Protein AF-A0A399T3E4-F1 (afdb_monomer_lite)

Secondary structure (DSSP, 8-state):
--HHHHTTTTSS-----EEEEEEEEEEEEEEES-TT-GGGEESEESS-EEEEEEEEEEEEEE---S--------PPEEEETT-EEEEEEEEEESS-EEETTEEE-TT---TT-TTEEEEEEGGGTEEEEEE-HHHHHHEE--SSEEEEEEEEEETTS-EEEEEEEEEE--

Sequence (170 aa):
MIVLIITISSIIIQSCCTEDFKIIGKGNIGAYYDYFNERNRTDTVDRAILIHWHLEYRVASLNDFGLIRSCYATRCAETFENELIESTLEISCDKDFEYNGNTIDHDSNFIGIDELELFFIKTYGSVEIVFTEDFLNKTNFDASDYVFTVKIHTTDEKEFIHSLKLHMDL

Foldseek 3Di:
DPVVVVVVVVVPPPPQFEFEKEQDFQADKFKAPDPVDPVRTAQEPPAKIKIKGFTDMDGPDRPDPDDDDDPDPPPHHYAYPWFWPPVFKFKFKQQWKFFQNHIDGGPDGPPPPPQWDWDQPRRRRMIMTICHRVRVVRMGDPQAKMKMKIWTAIPVGDIHIDIGIHGYDD

Radius of gyration: 21.95 Å; chains: 1; bounding box: 69×31×48 Å

Structure (mmCIF, N/CA/C/O backbone):
data_AF-A0A399T3E4-F1
#
_entry.id   AF-A0A399T3E4-F1
#
loop_
_atom_site.group_PDB
_atom_site.id
_atom_site.type_symbol
_atom_site.label_atom_id
_atom_site.label_alt_id
_atom_site.label_comp_id
_atom_site.label_asym_id
_atom_site.label_entity_id
_atom_site.label_seq_id
_atom_site.pdbx_PDB_ins_code
_atom_site.Cartn_x
_atom_site.Cartn_y
_atom_site.Cartn_z
_atom_site.occupancy
_atom_site.B_iso_or_equiv
_atom_site.auth_seq_id
_atom_site.auth_comp_id
_atom_site.auth_asym_id
_atom_site.auth_atom_id
_atom_site.pdbx_PDB_model_num
ATOM 1 N N . MET A 1 1 ? 53.214 20.266 -30.078 1.00 48.19 1 MET A N 1
ATOM 2 C CA . MET A 1 1 ? 51.783 20.646 -30.031 1.00 48.19 1 MET A CA 1
ATOM 3 C C . MET A 1 1 ? 50.894 19.537 -30.620 1.00 48.19 1 MET A C 1
ATOM 5 O O . MET A 1 1 ? 50.028 19.806 -31.432 1.00 48.19 1 MET A O 1
ATOM 9 N N . ILE A 1 2 ? 51.141 18.275 -30.244 1.00 47.28 2 ILE A N 1
ATOM 10 C CA . ILE A 1 2 ? 50.359 17.091 -30.677 1.00 47.28 2 ILE A CA 1
ATOM 11 C C . ILE A 1 2 ? 50.066 16.218 -29.445 1.00 47.28 2 ILE A C 1
ATOM 13 O O . ILE A 1 2 ? 48.957 15.735 -29.267 1.00 47.28 2 ILE A O 1
ATOM 17 N N . VAL A 1 3 ? 51.023 16.142 -28.512 1.00 46.12 3 VAL A N 1
ATOM 18 C CA . VAL A 1 3 ? 50.892 15.400 -27.248 1.00 46.12 3 VAL A CA 1
ATOM 19 C C . VAL A 1 3 ? 49.813 15.971 -26.312 1.00 46.12 3 VAL A C 1
ATOM 21 O O . VAL A 1 3 ? 49.195 15.207 -25.591 1.00 46.12 3 VAL A O 1
ATOM 24 N N . LEU A 1 4 ? 49.524 17.281 -26.359 1.00 44.44 4 LEU A N 1
ATOM 25 C CA . LEU A 1 4 ? 48.539 17.918 -25.466 1.00 44.44 4 LEU A CA 1
ATOM 26 C C . LEU A 1 4 ? 47.073 17.644 -25.864 1.00 44.44 4 LEU A C 1
ATOM 28 O O . LEU A 1 4 ? 46.184 17.761 -25.032 1.00 44.44 4 LEU A O 1
ATOM 32 N N . ILE A 1 5 ? 46.817 17.286 -27.129 1.00 52.19 5 ILE A N 1
ATOM 33 C CA . ILE A 1 5 ? 45.455 17.022 -27.626 1.00 52.19 5 ILE A CA 1
ATOM 34 C C . ILE A 1 5 ? 45.018 15.597 -27.251 1.00 52.19 5 ILE A C 1
ATOM 36 O O . ILE A 1 5 ? 43.862 15.380 -26.909 1.00 52.19 5 ILE A O 1
ATOM 40 N N . ILE A 1 6 ? 45.950 14.639 -27.211 1.00 51.88 6 ILE A N 1
ATOM 41 C CA . ILE A 1 6 ? 45.644 13.228 -26.920 1.00 51.88 6 ILE A CA 1
ATOM 42 C C . ILE A 1 6 ? 45.340 13.000 -25.424 1.00 51.88 6 ILE A C 1
ATOM 44 O O . ILE A 1 6 ? 44.554 12.115 -25.085 1.00 51.88 6 ILE A O 1
ATOM 48 N N . THR A 1 7 ? 45.880 13.828 -24.523 1.00 48.94 7 THR A N 1
ATOM 49 C CA . THR A 1 7 ? 45.621 13.731 -23.073 1.00 48.94 7 THR A CA 1
ATOM 50 C C . THR A 1 7 ? 44.270 14.303 -22.643 1.00 48.94 7 THR A C 1
ATOM 52 O O . THR A 1 7 ? 43.770 13.938 -21.587 1.00 48.94 7 THR A O 1
ATOM 55 N N . ILE A 1 8 ? 43.657 15.180 -23.446 1.00 48.69 8 ILE A N 1
ATOM 56 C CA . ILE A 1 8 ? 42.336 15.755 -23.135 1.00 48.69 8 ILE A CA 1
ATOM 57 C C . ILE A 1 8 ? 41.217 14.851 -23.678 1.00 48.69 8 ILE A C 1
ATOM 59 O O . ILE A 1 8 ? 40.161 14.734 -23.065 1.00 48.69 8 ILE A O 1
ATOM 63 N N . SER A 1 9 ? 41.467 14.116 -24.768 1.00 44.56 9 SER A N 1
ATOM 64 C CA . SER A 1 9 ? 40.517 13.134 -25.317 1.00 44.56 9 SER A CA 1
ATOM 65 C C . SER A 1 9 ? 40.423 11.834 -24.510 1.00 44.56 9 SER A C 1
ATOM 67 O O . SER A 1 9 ? 39.493 11.063 -24.714 1.00 44.56 9 SER A O 1
ATOM 69 N N . SER A 1 10 ? 41.363 11.573 -23.598 1.00 42.59 10 SER A N 1
ATOM 70 C CA . SER A 1 10 ? 41.381 10.363 -22.758 1.00 42.59 10 SER A CA 1
ATOM 71 C C . SER A 1 10 ? 40.626 10.520 -21.429 1.00 42.59 10 SER A C 1
ATOM 73 O O . SER A 1 10 ? 40.539 9.562 -20.668 1.00 42.59 10 SER A O 1
ATOM 75 N N . ILE A 1 11 ? 40.040 11.695 -21.166 1.00 47.41 11 ILE A N 1
ATOM 76 C CA . ILE A 1 11 ? 39.271 11.981 -19.941 1.00 47.41 11 ILE A CA 1
ATOM 77 C C . ILE A 1 11 ? 37.749 11.846 -20.172 1.00 47.41 11 ILE A C 1
ATOM 79 O O . ILE A 1 11 ? 36.985 11.819 -19.216 1.00 47.41 11 ILE A O 1
ATOM 83 N N . ILE A 1 12 ? 37.284 11.681 -21.419 1.00 48.09 12 ILE A N 1
ATOM 84 C CA . ILE A 1 12 ? 35.842 11.631 -21.756 1.00 48.09 12 ILE A CA 1
ATOM 85 C C . ILE A 1 12 ? 35.399 10.238 -22.233 1.00 48.09 12 ILE A C 1
ATOM 87 O O . ILE A 1 12 ? 34.526 10.100 -23.081 1.00 48.09 12 ILE A O 1
ATOM 91 N N . ILE A 1 13 ? 36.003 9.176 -21.702 1.00 47.00 13 ILE A N 1
ATOM 92 C CA . ILE A 1 13 ? 35.410 7.832 -21.777 1.00 47.00 13 ILE A CA 1
ATOM 93 C C . ILE A 1 13 ? 35.278 7.335 -20.344 1.00 47.00 13 ILE A C 1
ATOM 95 O O . ILE A 1 13 ? 35.922 6.383 -19.913 1.00 47.00 13 ILE A O 1
ATOM 99 N N . GLN A 1 14 ? 34.490 8.074 -19.567 1.00 46.56 14 GLN A N 1
ATOM 100 C CA . GLN A 1 14 ? 33.923 7.553 -18.340 1.00 46.56 14 GLN A CA 1
ATOM 101 C C . GLN A 1 14 ? 32.881 6.531 -18.798 1.00 46.56 14 GLN A C 1
ATOM 103 O O . GLN A 1 14 ? 31.809 6.899 -19.268 1.00 46.56 14 GLN A O 1
ATOM 108 N N . SER A 1 15 ? 33.258 5.254 -18.787 1.00 46.47 15 SER A N 1
ATOM 109 C CA . SER A 1 15 ? 32.343 4.133 -18.980 1.00 46.47 15 SER A CA 1
ATOM 110 C C . SER A 1 15 ? 31.238 4.249 -17.931 1.00 46.47 15 SER A C 1
ATOM 112 O O . SER A 1 15 ? 31.450 3.928 -16.759 1.00 46.47 15 SER A O 1
ATOM 114 N N . CYS A 1 16 ? 30.086 4.786 -18.325 1.00 53.50 16 CYS A N 1
ATOM 115 C CA . CYS A 1 16 ? 28.870 4.701 -17.536 1.00 53.50 16 CYS A CA 1
ATOM 116 C C . CYS A 1 16 ? 28.474 3.225 -17.513 1.00 53.50 16 CYS A C 1
ATOM 118 O O . CYS A 1 16 ? 27.888 2.729 -18.467 1.00 53.50 16 CYS A O 1
ATOM 120 N N . CYS A 1 17 ? 28.863 2.515 -16.458 1.00 59.53 17 CYS A N 1
ATOM 121 C CA . CYS A 1 17 ? 28.276 1.220 -16.168 1.00 59.53 17 CYS A CA 1
ATOM 122 C C . CYS A 1 17 ? 26.823 1.470 -15.760 1.00 59.53 17 CYS A C 1
ATOM 124 O O . CYS A 1 17 ? 26.559 2.233 -14.823 1.00 59.53 17 CYS A O 1
ATOM 126 N N . THR A 1 18 ? 25.907 0.857 -16.498 1.00 60.91 18 THR A N 1
ATOM 127 C CA . THR A 1 18 ? 24.477 0.869 -16.216 1.00 60.91 18 THR A CA 1
ATOM 128 C C . THR A 1 18 ? 24.053 -0.574 -15.993 1.00 60.91 18 THR A C 1
ATOM 130 O O . THR A 1 18 ? 24.321 -1.436 -16.834 1.00 60.91 18 THR A O 1
ATOM 133 N N . GLU A 1 19 ? 23.461 -0.846 -14.834 1.00 70.81 19 GLU A N 1
ATOM 134 C CA . GLU A 1 19 ? 22.820 -2.129 -14.564 1.00 70.81 19 GLU A CA 1
ATOM 135 C C . GLU A 1 19 ? 21.336 -1.975 -14.877 1.00 70.81 19 GLU A C 1
ATOM 137 O O . GLU A 1 19 ? 20.621 -1.221 -14.215 1.00 70.81 19 GLU A O 1
ATOM 142 N N . ASP A 1 20 ? 20.896 -2.668 -15.926 1.00 81.94 20 ASP A N 1
ATOM 143 C CA . ASP A 1 20 ? 19.504 -2.652 -16.349 1.00 81.94 20 ASP A CA 1
ATOM 144 C C . ASP A 1 20 ? 18.737 -3.746 -15.604 1.00 81.94 20 ASP A C 1
ATOM 146 O O . ASP A 1 20 ? 19.075 -4.933 -15.671 1.00 81.94 20 ASP A O 1
ATOM 150 N N . PHE A 1 21 ? 17.680 -3.350 -14.906 1.00 88.06 21 PHE A N 1
ATOM 151 C CA . PHE A 1 21 ? 16.757 -4.223 -14.199 1.00 88.06 21 PHE A CA 1
ATOM 152 C C . PHE A 1 21 ? 15.402 -4.262 -14.895 1.00 88.06 21 PHE A C 1
ATOM 154 O O . PHE A 1 21 ? 14.994 -3.343 -15.600 1.00 88.06 21 PHE A O 1
ATOM 161 N N . LYS A 1 22 ? 14.663 -5.340 -14.663 1.00 90.50 22 LYS A N 1
ATOM 162 C CA . LYS A 1 22 ? 13.286 -5.495 -15.113 1.00 90.50 22 LYS A CA 1
ATOM 163 C C . LYS A 1 22 ? 12.435 -6.030 -13.981 1.00 90.50 22 LYS A C 1
ATOM 165 O O . LYS A 1 22 ? 12.761 -7.071 -13.409 1.00 90.50 22 LYS A O 1
ATOM 170 N N . ILE A 1 23 ? 11.327 -5.358 -13.697 1.00 92.75 23 ILE A N 1
ATOM 171 C CA . ILE A 1 23 ? 10.293 -5.831 -12.781 1.00 92.75 23 ILE A CA 1
ATOM 172 C C . ILE A 1 23 ? 9.556 -6.991 -13.455 1.00 92.75 23 ILE A C 1
ATOM 174 O O . ILE A 1 23 ? 9.030 -6.879 -14.570 1.00 92.75 23 ILE A O 1
ATOM 178 N N . ILE A 1 24 ? 9.543 -8.140 -12.791 1.00 94.06 24 ILE A N 1
ATOM 179 C CA . ILE A 1 24 ? 9.026 -9.395 -13.344 1.00 94.06 24 ILE A CA 1
ATOM 180 C C . ILE A 1 24 ? 7.934 -10.034 -12.493 1.00 94.06 24 ILE A C 1
ATOM 182 O O . ILE A 1 24 ? 7.234 -10.913 -12.993 1.00 94.06 24 ILE A O 1
ATOM 186 N N . GLY A 1 25 ? 7.777 -9.612 -11.242 1.00 93.88 25 GLY A N 1
ATOM 187 C CA . GLY A 1 25 ? 6.840 -10.227 -10.320 1.00 93.88 25 GLY A CA 1
ATOM 188 C C . GLY A 1 25 ? 6.407 -9.270 -9.224 1.00 93.88 25 GLY A C 1
ATOM 189 O O . GLY A 1 25 ? 7.052 -8.263 -8.945 1.00 93.88 25 GLY A O 1
ATOM 190 N N . LYS A 1 26 ? 5.309 -9.629 -8.562 1.00 94.44 26 LYS A N 1
ATOM 191 C CA . LYS A 1 26 ? 4.739 -8.832 -7.474 1.00 94.44 26 LYS A CA 1
ATOM 192 C C . LYS A 1 26 ? 5.598 -8.806 -6.206 1.00 94.44 26 LYS A C 1
ATOM 194 O O . LYS A 1 26 ? 5.263 -8.061 -5.306 1.00 94.44 26 LYS A O 1
ATOM 199 N N . GLY A 1 27 ? 6.648 -9.620 -6.091 1.00 94.81 27 GLY A N 1
ATOM 200 C CA . GLY A 1 27 ? 7.534 -9.620 -4.923 1.00 94.81 27 GLY A CA 1
ATOM 201 C C . GLY A 1 27 ? 6.810 -9.813 -3.583 1.00 94.81 27 GLY A C 1
ATOM 202 O O . GLY A 1 27 ? 5.903 -10.643 -3.491 1.00 94.81 27 GLY A O 1
ATOM 203 N N . ASN A 1 28 ? 7.235 -9.076 -2.553 1.00 94.19 28 ASN A N 1
ATOM 204 C CA . ASN A 1 28 ? 6.744 -9.201 -1.177 1.00 94.19 28 ASN A CA 1
ATOM 205 C C . ASN A 1 28 ? 6.232 -7.863 -0.635 1.00 94.19 28 ASN A C 1
ATOM 207 O O . ASN A 1 28 ? 6.872 -6.830 -0.821 1.00 94.19 28 ASN A O 1
ATOM 211 N N . ILE A 1 29 ? 5.128 -7.910 0.112 1.00 95.50 29 ILE A N 1
ATOM 212 C CA . ILE A 1 29 ? 4.590 -6.770 0.861 1.00 95.50 29 ILE A CA 1
ATOM 213 C C . ILE A 1 29 ? 4.596 -7.059 2.368 1.00 95.50 29 ILE A C 1
ATOM 215 O O . ILE A 1 29 ? 4.371 -8.197 2.800 1.00 95.50 29 ILE A O 1
ATOM 219 N N . GLY A 1 30 ? 4.814 -6.030 3.180 1.00 95.50 30 GLY A N 1
ATOM 220 C CA . GLY A 1 30 ? 4.708 -6.119 4.634 1.00 95.50 30 GLY A CA 1
ATOM 221 C C . GLY A 1 30 ? 4.468 -4.762 5.284 1.00 95.50 30 GLY A C 1
ATOM 222 O O . GLY A 1 30 ? 4.772 -3.736 4.685 1.00 95.50 30 GLY A O 1
ATOM 223 N N . ALA A 1 31 ? 3.937 -4.773 6.508 1.00 96.94 31 ALA A N 1
ATOM 224 C CA . ALA A 1 31 ? 3.826 -3.590 7.355 1.00 96.94 31 ALA A CA 1
ATOM 225 C C . ALA A 1 31 ? 4.901 -3.601 8.446 1.00 96.94 31 ALA A C 1
ATOM 227 O O . ALA A 1 31 ? 5.251 -4.661 8.974 1.00 96.94 31 ALA A O 1
ATOM 228 N N . TYR A 1 32 ? 5.421 -2.424 8.778 1.00 95.69 32 TYR A N 1
ATOM 229 C CA . TYR A 1 32 ? 6.536 -2.234 9.699 1.00 95.69 32 TYR A CA 1
ATOM 230 C C . TYR A 1 32 ? 6.324 -0.971 10.535 1.00 95.69 32 TYR A C 1
ATOM 232 O O . TYR A 1 32 ? 5.899 0.050 10.005 1.00 95.69 32 TYR A O 1
ATOM 240 N N . TYR A 1 33 ? 6.690 -1.004 11.816 1.00 92.38 33 TYR A N 1
ATOM 241 C CA . TYR A 1 33 ? 6.781 0.226 12.621 1.00 92.38 33 TYR A CA 1
ATOM 242 C C . TYR A 1 33 ? 8.022 1.061 12.277 1.00 92.38 33 TYR A C 1
ATOM 244 O O . TYR A 1 33 ? 8.039 2.270 12.474 1.00 92.38 33 TYR A O 1
ATOM 252 N N . ASP A 1 34 ? 9.078 0.400 11.798 1.00 84.44 34 ASP A N 1
ATOM 253 C CA . ASP A 1 34 ? 10.314 1.019 11.317 1.00 84.44 34 ASP A CA 1
ATOM 254 C C . ASP A 1 34 ? 10.998 0.045 10.348 1.00 84.44 34 ASP A C 1
ATOM 256 O O . ASP A 1 34 ? 11.334 -1.084 10.719 1.00 84.44 34 ASP A O 1
ATOM 260 N N . TYR A 1 35 ? 11.174 0.484 9.101 1.00 68.81 35 TYR A N 1
ATOM 261 C CA . TYR A 1 35 ? 11.686 -0.321 7.992 1.00 68.81 35 TYR A CA 1
ATOM 262 C C . TYR A 1 35 ? 13.120 -0.813 8.190 1.00 68.81 35 TYR A C 1
ATOM 264 O O . TYR A 1 35 ? 13.466 -1.904 7.738 1.00 68.81 35 TYR A O 1
ATOM 272 N N . PHE A 1 36 ? 13.971 -0.053 8.888 1.00 73.44 36 PHE A N 1
ATOM 273 C CA . PHE A 1 36 ? 15.398 -0.380 8.998 1.00 73.44 36 PHE A CA 1
ATOM 274 C C . PHE A 1 36 ? 15.678 -1.619 9.858 1.00 73.44 36 PHE A C 1
ATOM 276 O O . PHE A 1 36 ? 16.826 -2.053 9.981 1.00 73.44 36 PHE A O 1
ATOM 283 N N . ASN A 1 37 ? 14.640 -2.210 10.449 1.00 75.31 37 ASN A N 1
ATOM 284 C CA . ASN A 1 37 ? 14.737 -3.412 11.248 1.00 75.31 37 ASN A CA 1
ATOM 285 C C . ASN A 1 37 ? 13.591 -4.368 10.904 1.00 75.31 37 ASN A C 1
ATOM 287 O O . ASN A 1 37 ? 12.466 -4.200 11.363 1.00 75.31 37 ASN A O 1
ATOM 291 N N . GLU A 1 38 ? 13.899 -5.442 10.175 1.00 68.56 38 GLU A N 1
ATOM 292 C CA . GLU A 1 38 ? 12.933 -6.484 9.793 1.00 68.56 38 GLU A CA 1
ATOM 293 C C . GLU A 1 38 ? 12.177 -7.100 10.987 1.00 68.56 38 GLU A C 1
ATOM 295 O O . GLU A 1 38 ? 11.079 -7.630 10.820 1.00 68.56 38 GLU A O 1
ATOM 300 N N . ARG A 1 39 ? 12.725 -7.014 12.212 1.00 78.12 39 ARG A N 1
ATOM 301 C CA . ARG A 1 39 ? 12.040 -7.461 13.440 1.00 78.12 39 ARG A CA 1
ATOM 302 C C . ARG A 1 39 ? 10.860 -6.576 13.839 1.00 78.12 39 ARG A C 1
ATOM 304 O O . ARG A 1 39 ? 10.075 -6.995 14.679 1.00 78.12 39 ARG A O 1
ATOM 311 N N . ASN A 1 40 ? 10.738 -5.388 13.256 1.00 88.31 40 ASN A N 1
ATOM 312 C CA . ASN A 1 40 ? 9.638 -4.456 13.487 1.00 88.31 40 ASN A CA 1
ATOM 313 C C . ASN A 1 40 ? 8.460 -4.690 12.536 1.00 88.31 40 ASN A C 1
ATOM 315 O O . ASN A 1 40 ? 7.564 -3.847 12.464 1.00 88.31 40 ASN A O 1
ATOM 319 N N . ARG A 1 41 ? 8.461 -5.809 11.797 1.00 93.00 41 ARG A N 1
ATOM 320 C CA . ARG A 1 41 ? 7.298 -6.242 11.031 1.00 93.00 41 ARG A CA 1
ATOM 321 C C . ARG A 1 41 ? 6.105 -6.420 11.968 1.00 93.00 41 ARG A C 1
ATOM 323 O O . ARG A 1 41 ? 6.238 -7.036 13.023 1.00 93.00 41 ARG A O 1
ATOM 330 N N . THR A 1 42 ? 4.954 -5.923 11.547 1.00 95.50 42 THR A N 1
ATOM 331 C CA . THR A 1 42 ? 3.696 -6.024 12.282 1.00 95.50 42 THR A CA 1
ATOM 332 C C . THR A 1 42 ? 2.577 -6.490 11.362 1.00 95.50 42 THR A C 1
ATOM 334 O O . THR A 1 42 ? 2.627 -6.308 10.144 1.00 95.50 42 THR A O 1
ATOM 337 N N . ASP A 1 43 ? 1.583 -7.132 11.953 1.00 96.44 43 ASP A N 1
ATOM 338 C CA . ASP A 1 43 ? 0.274 -7.389 11.367 1.00 96.44 43 ASP A CA 1
ATOM 339 C C . ASP A 1 43 ? -0.828 -6.594 12.076 1.00 96.44 43 ASP A C 1
ATOM 341 O O . ASP A 1 43 ? -1.975 -6.681 11.663 1.00 96.44 43 ASP A O 1
ATOM 345 N N . THR A 1 44 ? -0.487 -5.812 13.105 1.00 96.69 44 THR A N 1
ATOM 346 C CA . THR A 1 44 ? -1.412 -5.008 13.908 1.00 96.69 44 THR A CA 1
ATOM 347 C C . THR A 1 44 ? -1.102 -3.522 13.746 1.00 96.69 44 THR A C 1
ATOM 349 O O . THR A 1 44 ? 0.068 -3.122 13.737 1.00 96.69 44 THR A O 1
ATOM 352 N N . VAL A 1 45 ? -2.148 -2.710 13.612 1.00 96.88 45 VAL A N 1
ATOM 353 C CA . VAL A 1 45 ? -2.088 -1.254 13.462 1.00 96.88 45 VAL A CA 1
ATOM 354 C C . VAL A 1 45 ? -2.707 -0.613 14.697 1.00 96.88 45 VAL A C 1
ATOM 356 O O . VAL A 1 45 ? -3.919 -0.463 14.786 1.00 96.88 45 VAL A O 1
ATOM 359 N N . ASP A 1 46 ? -1.839 -0.249 15.635 1.00 95.12 46 ASP A N 1
ATOM 360 C CA . ASP A 1 46 ? -2.136 0.444 16.899 1.00 95.12 46 ASP A CA 1
ATOM 361 C C . ASP A 1 46 ? -1.466 1.833 16.979 1.00 95.12 46 ASP A C 1
ATOM 363 O O . ASP A 1 46 ? -1.589 2.568 17.956 1.00 95.12 46 ASP A O 1
ATOM 367 N N . ARG A 1 47 ? -0.684 2.174 15.952 1.00 94.94 47 ARG A N 1
ATOM 368 C CA . ARG A 1 47 ? 0.070 3.421 15.771 1.00 94.94 47 ARG A CA 1
ATOM 369 C C . ARG A 1 47 ? 0.551 3.503 14.327 1.00 94.94 47 ARG A C 1
ATOM 371 O O . ARG A 1 47 ? 0.303 2.591 13.538 1.00 94.94 47 ARG A O 1
ATOM 378 N N . ALA A 1 48 ? 1.271 4.572 13.998 1.00 95.12 48 ALA A N 1
ATOM 379 C CA . ALA A 1 48 ? 1.817 4.774 12.663 1.00 95.12 48 ALA A CA 1
ATOM 380 C C . ALA A 1 48 ? 2.648 3.576 12.178 1.00 95.12 48 ALA A C 1
ATOM 382 O O . ALA A 1 48 ? 3.473 3.023 12.915 1.00 95.12 48 ALA A O 1
ATOM 383 N N . ILE A 1 49 ? 2.434 3.206 10.916 1.00 95.88 49 ILE A N 1
ATOM 384 C CA . ILE A 1 49 ? 3.137 2.117 10.238 1.00 95.88 49 ILE A CA 1
ATOM 385 C C . ILE A 1 49 ? 3.530 2.523 8.820 1.00 95.88 49 ILE A C 1
ATOM 387 O O . ILE A 1 49 ? 2.947 3.415 8.205 1.00 95.88 49 ILE A O 1
ATOM 391 N N . LEU A 1 50 ? 4.493 1.792 8.279 1.00 95.06 50 LEU A N 1
ATOM 392 C CA . LEU A 1 50 ? 4.886 1.804 6.882 1.00 95.06 50 LEU A CA 1
ATOM 393 C C . LEU A 1 50 ? 4.495 0.469 6.251 1.00 95.06 50 LEU A C 1
ATOM 395 O O . LEU A 1 50 ? 4.963 -0.581 6.692 1.00 95.06 50 LEU A O 1
ATOM 399 N N . ILE A 1 51 ? 3.708 0.498 5.182 1.00 96.00 51 ILE A N 1
ATOM 400 C CA . ILE A 1 51 ? 3.556 -0.639 4.279 1.00 96.00 51 ILE A CA 1
ATOM 401 C C . ILE A 1 51 ? 4.642 -0.522 3.211 1.00 96.00 51 ILE A C 1
ATOM 403 O O . ILE A 1 51 ? 4.637 0.411 2.413 1.00 96.00 51 ILE A O 1
ATOM 407 N N . HIS A 1 52 ? 5.570 -1.474 3.190 1.00 95.12 52 HIS A N 1
ATOM 408 C CA . HIS A 1 52 ? 6.619 -1.563 2.183 1.00 95.12 52 HIS A CA 1
ATOM 409 C C . HIS A 1 52 ? 6.305 -2.699 1.213 1.00 95.12 52 HIS A C 1
ATOM 411 O O . HIS A 1 52 ? 6.157 -3.859 1.615 1.00 95.12 52 HIS A O 1
ATOM 417 N N . TRP A 1 53 ? 6.233 -2.370 -0.072 1.00 95.62 53 TRP A N 1
ATOM 418 C CA . TRP A 1 53 ? 6.049 -3.314 -1.159 1.00 95.62 53 TRP A CA 1
ATOM 419 C C . TRP A 1 53 ? 7.293 -3.346 -2.042 1.00 95.62 53 TRP A C 1
ATOM 421 O O . TRP A 1 53 ? 7.539 -2.430 -2.822 1.00 95.62 53 TRP A O 1
ATOM 431 N N . HIS A 1 54 ? 8.068 -4.422 -1.926 1.00 93.62 54 HIS A N 1
ATOM 432 C CA . HIS A 1 54 ? 9.258 -4.657 -2.736 1.00 93.62 54 HIS A CA 1
ATOM 433 C C . HIS A 1 54 ? 8.916 -5.596 -3.893 1.00 93.62 54 HIS A C 1
ATOM 435 O O . HIS A 1 54 ? 8.632 -6.777 -3.658 1.00 93.62 54 HIS A O 1
ATOM 441 N N . LEU A 1 55 ? 8.912 -5.090 -5.131 1.00 94.62 55 LEU A N 1
ATOM 442 C CA . LEU A 1 55 ? 8.592 -5.903 -6.304 1.00 94.62 55 LEU A CA 1
ATOM 443 C C . LEU A 1 55 ? 9.756 -6.835 -6.675 1.00 94.62 55 LEU A C 1
ATOM 445 O O . LEU A 1 55 ? 10.924 -6.551 -6.425 1.00 94.62 55 LEU A O 1
ATOM 449 N N . GLU A 1 56 ? 9.442 -7.978 -7.289 1.00 93.38 56 GLU A N 1
ATOM 450 C CA . GLU A 1 56 ? 10.469 -8.902 -7.776 1.00 93.38 56 GLU A CA 1
ATOM 451 C C . GLU A 1 56 ? 11.032 -8.368 -9.092 1.00 93.38 56 GLU A C 1
ATOM 453 O O . GLU A 1 56 ? 10.297 -8.194 -10.071 1.00 93.38 56 GLU A O 1
ATOM 458 N N . TYR A 1 57 ? 12.345 -8.171 -9.142 1.00 90.19 57 TYR A N 1
ATOM 459 C CA . TYR A 1 57 ? 13.051 -7.762 -10.346 1.00 90.19 57 TYR A CA 1
AT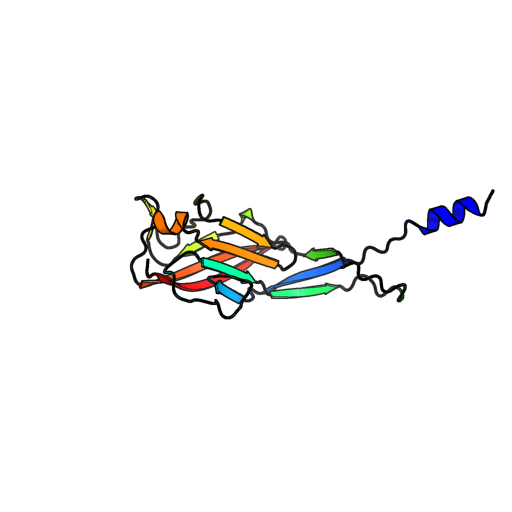OM 460 C C . TYR A 1 57 ? 14.229 -8.684 -10.658 1.00 90.19 57 TYR A C 1
ATOM 462 O O . TYR A 1 57 ? 14.719 -9.440 -9.817 1.00 90.19 57 TYR A O 1
ATOM 470 N N . ARG A 1 58 ? 14.680 -8.648 -11.911 1.00 87.38 58 ARG A N 1
ATOM 471 C CA . ARG A 1 58 ? 15.879 -9.351 -12.378 1.00 87.38 58 ARG A CA 1
ATOM 472 C C . ARG A 1 58 ? 16.742 -8.422 -13.202 1.00 87.38 58 ARG A C 1
ATOM 474 O O . ARG A 1 58 ? 16.229 -7.497 -13.821 1.00 87.38 58 ARG A O 1
ATOM 481 N N . VAL A 1 59 ? 18.035 -8.716 -13.244 1.00 82.94 59 VAL A N 1
ATOM 482 C CA . VAL A 1 59 ? 18.955 -8.082 -14.191 1.00 82.94 59 VAL A CA 1
ATOM 483 C C . VAL A 1 59 ? 18.507 -8.451 -15.607 1.00 82.94 59 VAL A C 1
ATOM 485 O O . VAL A 1 59 ? 18.389 -9.636 -15.932 1.00 82.94 59 VAL A O 1
ATOM 488 N N . ALA A 1 60 ? 18.211 -7.443 -16.420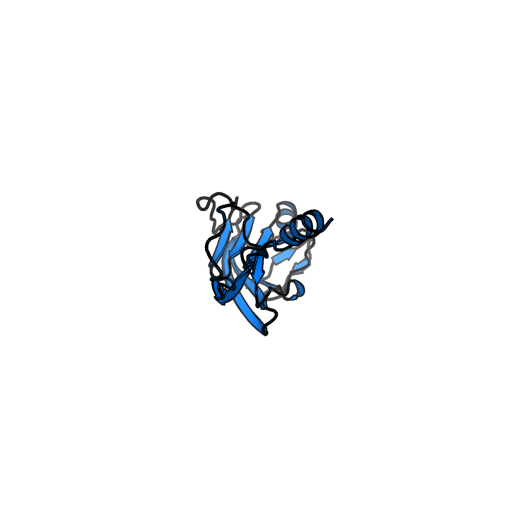 1.00 72.06 60 ALA A N 1
ATOM 489 C CA . ALA A 1 60 ? 17.749 -7.581 -17.794 1.00 72.06 60 ALA A CA 1
ATOM 490 C C . ALA A 1 60 ? 18.921 -7.749 -18.776 1.00 72.06 60 ALA A C 1
ATOM 492 O O . ALA A 1 60 ? 18.833 -8.551 -19.706 1.00 72.06 60 ALA A O 1
ATOM 493 N N . SER A 1 61 ? 20.051 -7.078 -18.522 1.00 62.59 61 SER A N 1
ATOM 494 C CA . SER A 1 61 ? 21.309 -7.254 -19.254 1.00 62.59 61 SER A CA 1
ATOM 495 C C . SER A 1 61 ? 22.495 -6.704 -18.452 1.00 62.59 61 SER A C 1
ATOM 497 O O . SER A 1 61 ? 22.370 -5.699 -17.759 1.00 62.59 61 SER A O 1
ATOM 499 N N . LEU A 1 62 ? 23.669 -7.332 -18.581 1.00 55.66 62 LEU A N 1
ATOM 500 C CA . LEU A 1 62 ? 24.946 -6.704 -18.230 1.00 55.66 62 LEU A CA 1
ATOM 501 C C . LEU A 1 62 ? 25.491 -6.050 -19.499 1.00 55.66 62 LEU A C 1
ATOM 503 O O . LEU A 1 62 ? 26.173 -6.698 -20.296 1.00 55.66 62 LEU A O 1
ATOM 507 N N . ASN A 1 63 ? 25.189 -4.772 -19.701 1.00 47.47 63 ASN A N 1
ATOM 508 C CA . ASN A 1 63 ? 25.663 -4.014 -20.856 1.00 47.47 63 ASN A CA 1
ATOM 509 C C . ASN A 1 63 ? 27.122 -3.535 -20.690 1.00 47.47 63 ASN A C 1
ATOM 511 O O . ASN A 1 63 ? 27.425 -2.416 -21.069 1.00 47.47 63 ASN A O 1
ATOM 515 N N . ASP A 1 64 ? 28.042 -4.352 -20.150 1.00 48.22 64 ASP A N 1
ATOM 516 C CA . ASP A 1 64 ? 29.486 -4.153 -20.374 1.00 48.22 64 ASP A CA 1
ATOM 517 C C . ASP A 1 64 ? 30.346 -5.357 -19.923 1.00 48.22 64 ASP A C 1
ATOM 519 O O . ASP A 1 64 ? 30.771 -5.470 -18.776 1.00 48.22 64 ASP A O 1
ATOM 523 N N . PHE A 1 65 ? 30.671 -6.269 -20.847 1.00 46.44 65 PHE A N 1
ATOM 524 C CA . PHE A 1 65 ? 31.821 -7.183 -20.694 1.00 46.44 65 PHE A CA 1
ATOM 525 C C . PHE A 1 65 ? 33.095 -6.589 -21.334 1.00 46.44 65 PHE A C 1
ATOM 527 O O . PHE A 1 65 ? 34.009 -7.310 -21.747 1.00 46.44 65 PHE A O 1
ATOM 534 N N . GLY A 1 66 ? 33.177 -5.261 -21.441 1.00 44.12 66 GLY A N 1
ATOM 535 C CA . GLY A 1 66 ? 34.342 -4.538 -21.930 1.00 44.12 66 GLY A CA 1
ATOM 536 C C . GLY A 1 66 ? 35.411 -4.348 -20.855 1.00 44.12 66 GLY A C 1
ATOM 537 O O . GLY A 1 66 ? 35.494 -3.291 -20.256 1.00 44.12 66 GLY A O 1
ATOM 538 N N . LEU A 1 67 ? 36.287 -5.345 -20.679 1.00 39.78 67 LEU A N 1
ATOM 539 C CA . LEU A 1 67 ? 37.627 -5.225 -20.071 1.00 39.78 67 LEU A CA 1
ATOM 540 C C . LEU A 1 67 ? 37.701 -4.567 -18.677 1.00 39.78 67 LEU A C 1
ATOM 542 O O . LEU A 1 67 ? 37.719 -3.349 -18.544 1.00 39.78 67 LEU A O 1
ATOM 546 N N . ILE A 1 68 ? 37.956 -5.397 -17.658 1.00 48.66 68 ILE A N 1
ATOM 547 C CA . ILE A 1 68 ? 38.423 -5.013 -16.313 1.00 48.66 68 ILE A CA 1
ATOM 548 C C . ILE A 1 68 ? 39.440 -3.859 -16.406 1.00 48.66 68 ILE A C 1
ATOM 550 O O . ILE A 1 68 ? 40.624 -4.072 -16.687 1.00 48.66 68 ILE A O 1
ATOM 554 N N . ARG A 1 69 ? 38.999 -2.624 -16.160 1.00 41.84 69 ARG A N 1
ATOM 555 C CA . ARG A 1 69 ? 39.870 -1.465 -15.976 1.00 41.84 69 ARG A CA 1
ATOM 556 C C . ARG A 1 69 ? 39.345 -0.658 -14.799 1.00 41.84 69 ARG A C 1
ATOM 558 O O . ARG A 1 69 ? 38.305 -0.024 -14.866 1.00 41.84 69 ARG A O 1
ATOM 565 N N . SER A 1 70 ? 40.137 -0.708 -13.730 1.00 41.00 70 SER A N 1
ATOM 566 C CA . SER A 1 70 ? 40.028 0.039 -12.474 1.00 41.00 70 SER A CA 1
ATOM 567 C C . SER A 1 70 ? 38.813 -0.247 -11.581 1.00 41.00 70 SER A C 1
ATOM 569 O O . SER A 1 70 ? 37.702 0.193 -11.836 1.00 41.00 70 SER A O 1
ATOM 571 N N . CYS A 1 71 ? 39.085 -0.901 -10.446 1.00 41.31 71 CYS A N 1
ATOM 572 C CA . CYS A 1 71 ? 38.249 -0.875 -9.250 1.00 41.31 71 CYS A CA 1
ATOM 573 C C . CYS A 1 71 ? 38.197 0.550 -8.672 1.00 41.31 71 CYS A C 1
ATOM 575 O O . CYS A 1 71 ? 38.950 0.878 -7.757 1.00 41.31 71 CYS A O 1
ATOM 577 N N . TYR A 1 72 ? 37.318 1.399 -9.191 1.00 43.75 72 TYR A N 1
ATOM 578 C CA . TYR A 1 72 ? 36.732 2.475 -8.398 1.00 43.75 72 TYR A CA 1
ATOM 579 C C . TYR A 1 72 ? 35.286 2.075 -8.125 1.00 43.75 72 TYR A C 1
ATOM 581 O O . TYR A 1 72 ? 34.542 1.772 -9.050 1.00 43.75 72 TYR A O 1
ATOM 589 N N . ALA A 1 73 ? 34.910 2.015 -6.847 1.00 44.06 73 ALA A N 1
ATOM 590 C CA . ALA A 1 73 ? 33.562 1.688 -6.391 1.00 44.06 73 ALA A CA 1
ATOM 591 C C . ALA A 1 73 ? 32.588 2.848 -6.674 1.00 44.06 73 ALA A C 1
ATOM 593 O O . ALA A 1 73 ? 31.999 3.426 -5.765 1.00 44.06 73 ALA A O 1
ATOM 594 N N . THR A 1 74 ? 32.453 3.243 -7.936 1.00 47.94 74 THR A N 1
ATOM 595 C CA . THR A 1 74 ? 31.329 4.050 -8.398 1.00 47.94 74 THR A CA 1
ATOM 596 C C . THR A 1 74 ? 30.187 3.082 -8.651 1.00 47.94 74 THR A C 1
ATOM 598 O O . THR A 1 74 ? 30.278 2.270 -9.568 1.00 47.94 74 THR A O 1
ATOM 601 N N . ARG A 1 75 ? 29.155 3.116 -7.796 1.00 53.16 75 ARG A N 1
ATOM 602 C CA . ARG A 1 75 ? 27.905 2.381 -8.030 1.00 53.16 75 ARG A CA 1
ATOM 603 C C . ARG A 1 75 ? 27.430 2.693 -9.452 1.00 53.16 75 ARG A C 1
ATOM 605 O O . ARG A 1 75 ? 27.341 3.870 -9.806 1.00 53.16 75 ARG A O 1
ATOM 612 N N . CYS A 1 76 ? 27.223 1.655 -10.257 1.00 62.00 76 CYS A N 1
ATOM 613 C CA . CYS A 1 76 ? 26.641 1.782 -11.588 1.00 62.00 76 CYS A CA 1
ATOM 614 C C . CYS A 1 76 ? 25.266 2.456 -11.466 1.00 62.00 76 CYS A C 1
ATOM 616 O O . CYS A 1 76 ? 24.611 2.340 -10.429 1.00 62.00 76 CYS A O 1
ATOM 618 N N . ALA A 1 77 ? 24.847 3.204 -12.485 1.00 63.56 77 ALA A N 1
ATOM 619 C CA . ALA A 1 77 ? 23.485 3.723 -12.499 1.00 63.56 77 ALA A CA 1
ATOM 620 C C . ALA A 1 77 ? 22.530 2.532 -12.660 1.00 63.56 77 ALA A C 1
ATOM 622 O O . ALA A 1 77 ? 22.694 1.745 -13.588 1.00 63.56 77 ALA A O 1
ATOM 623 N N . GLU A 1 78 ? 21.581 2.381 -11.743 1.00 71.94 78 GLU A N 1
ATOM 624 C CA . GLU A 1 78 ? 20.556 1.340 -11.813 1.00 71.94 78 GLU A CA 1
ATOM 625 C C . GLU A 1 78 ? 19.348 1.917 -12.557 1.00 71.94 78 GLU A C 1
ATOM 627 O O . GLU A 1 78 ? 18.807 2.955 -12.160 1.00 71.94 78 GLU A O 1
ATOM 632 N N . THR A 1 79 ? 18.949 1.280 -13.653 1.00 80.06 79 THR A N 1
ATOM 633 C CA . THR A 1 79 ? 17.802 1.694 -14.473 1.00 80.06 79 THR A CA 1
ATOM 634 C C . THR A 1 79 ? 16.831 0.541 -14.630 1.00 80.06 79 THR A C 1
ATOM 636 O O . THR A 1 79 ? 17.239 -0.609 -14.748 1.00 80.06 79 THR A O 1
ATOM 639 N N . PHE A 1 80 ? 15.532 0.835 -14.634 1.00 84.94 80 PHE A N 1
ATOM 640 C CA . PHE A 1 80 ? 14.504 -0.170 -14.887 1.00 84.94 80 PHE A CA 1
ATOM 641 C C . PHE A 1 80 ? 14.015 -0.059 -16.332 1.00 84.94 80 PHE A C 1
ATOM 643 O O . PHE A 1 80 ? 13.545 0.994 -16.748 1.00 84.94 80 PHE A O 1
ATOM 650 N N . GLU A 1 81 ? 14.073 -1.155 -17.092 1.00 89.56 81 GLU A N 1
ATOM 651 C CA . GLU A 1 81 ? 13.510 -1.220 -18.450 1.00 89.56 81 GLU A CA 1
ATOM 652 C C . GLU A 1 81 ? 11.993 -0.987 -18.454 1.00 89.5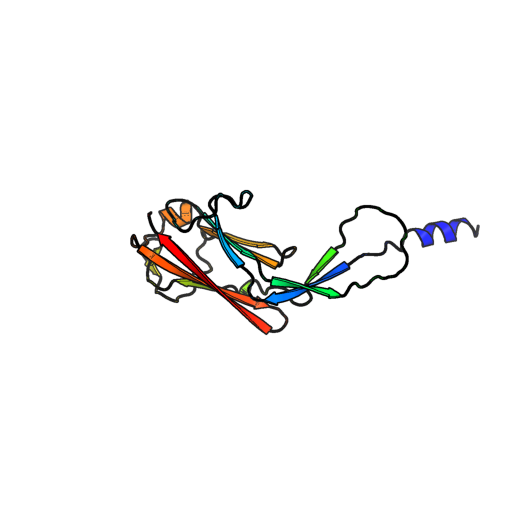6 81 GLU A C 1
ATOM 654 O O . GLU A 1 81 ? 11.435 -0.506 -19.440 1.00 89.56 81 GLU A O 1
ATOM 659 N N . ASN A 1 82 ? 11.325 -1.357 -17.359 1.00 91.38 82 ASN A N 1
ATOM 660 C CA . ASN A 1 82 ? 9.899 -1.168 -17.146 1.00 91.38 82 ASN A CA 1
ATOM 661 C C . ASN A 1 82 ? 9.625 -0.479 -15.801 1.00 91.38 82 ASN A C 1
ATOM 663 O O . ASN A 1 82 ? 9.331 -1.115 -14.789 1.00 91.38 82 ASN A O 1
ATOM 667 N N . GLU A 1 83 ? 9.756 0.844 -15.797 1.00 91.81 83 GLU A N 1
ATOM 668 C CA . GLU A 1 83 ? 9.530 1.680 -14.619 1.00 91.81 83 GLU A CA 1
ATOM 669 C C . GLU A 1 83 ? 8.082 1.598 -14.116 1.00 91.81 83 GLU A C 1
ATOM 671 O O . GLU A 1 83 ? 7.146 1.387 -14.890 1.00 91.81 83 GLU A O 1
ATOM 676 N N . LEU A 1 84 ? 7.899 1.805 -12.811 1.00 93.69 84 LEU A N 1
ATOM 677 C CA . LEU A 1 84 ? 6.583 1.959 -12.194 1.00 93.69 84 LEU A CA 1
ATOM 678 C C . LEU A 1 84 ? 5.929 3.267 -12.659 1.00 93.69 84 LEU A C 1
ATOM 680 O O . LEU A 1 84 ? 6.549 4.330 -12.614 1.00 93.69 84 LEU A O 1
ATOM 684 N N . ILE A 1 85 ? 4.657 3.206 -13.047 1.00 94.94 85 ILE A N 1
ATOM 685 C CA . ILE A 1 85 ? 3.859 4.386 -13.382 1.00 94.94 85 ILE A CA 1
ATOM 686 C C . ILE A 1 85 ? 3.160 4.857 -12.106 1.00 94.94 85 ILE A C 1
ATOM 688 O O . ILE A 1 85 ? 2.093 4.360 -11.752 1.00 94.94 85 ILE A O 1
ATOM 692 N N . GLU A 1 86 ? 3.755 5.829 -11.418 1.00 93.94 86 GLU A N 1
ATOM 693 C CA . GLU A 1 86 ? 3.304 6.315 -10.100 1.00 93.94 86 GLU A CA 1
ATOM 694 C C . GLU A 1 86 ? 1.811 6.690 -10.070 1.00 93.94 86 GLU A C 1
ATOM 696 O O . GLU A 1 86 ? 1.099 6.355 -9.128 1.00 93.94 86 GLU A O 1
ATOM 701 N N . SER A 1 87 ? 1.301 7.299 -11.146 1.00 94.81 87 SER A N 1
ATOM 702 C CA . SER A 1 87 ? -0.106 7.709 -11.270 1.00 94.81 87 SER A CA 1
ATOM 703 C C . SER A 1 87 ? -1.106 6.554 -11.395 1.00 94.81 87 SER A C 1
ATOM 705 O O . SER A 1 87 ? -2.304 6.804 -11.474 1.00 94.81 87 SER A O 1
ATOM 707 N N . THR A 1 88 ? -0.632 5.312 -11.494 1.00 96.31 88 THR A N 1
ATOM 708 C CA . THR A 1 88 ? -1.468 4.101 -11.572 1.00 96.31 88 THR A CA 1
ATOM 709 C C . THR A 1 88 ? -1.527 3.342 -10.254 1.00 96.31 88 THR A C 1
ATOM 711 O O . THR A 1 88 ? -2.106 2.258 -10.210 1.00 96.31 88 THR A O 1
ATOM 714 N N . LEU A 1 89 ? -0.892 3.871 -9.201 1.00 97.19 89 LEU A N 1
ATOM 715 C CA . LEU A 1 89 ? -0.991 3.289 -7.875 1.00 97.19 89 LEU A CA 1
ATOM 716 C C . LEU A 1 89 ? -2.445 3.384 -7.392 1.00 97.19 89 LEU A C 1
ATOM 718 O O . LEU A 1 89 ? -3.064 4.446 -7.432 1.00 97.19 89 LEU A O 1
ATOM 722 N N . GLU A 1 90 ? -2.974 2.268 -6.913 1.00 98.06 90 GLU A N 1
ATOM 723 C CA . GLU A 1 90 ? -4.270 2.204 -6.243 1.00 98.06 90 GLU A CA 1
ATOM 724 C C . GLU A 1 90 ? -4.107 1.504 -4.900 1.00 98.06 90 GLU A C 1
ATOM 726 O O . GLU A 1 90 ? -3.374 0.514 -4.796 1.00 98.06 90 GLU A O 1
ATOM 731 N N . ILE A 1 91 ? -4.811 2.000 -3.884 1.00 97.88 91 ILE A N 1
ATOM 732 C CA . ILE A 1 91 ? -4.874 1.388 -2.558 1.00 97.88 91 ILE A CA 1
ATOM 733 C C . ILE A 1 91 ? -6.340 1.339 -2.144 1.00 97.88 91 ILE A C 1
ATOM 735 O O . ILE A 1 91 ? -7.042 2.343 -2.209 1.00 97.88 91 ILE A O 1
ATOM 739 N N . SER A 1 92 ? -6.789 0.156 -1.745 1.00 98.31 92 SER A N 1
ATOM 740 C CA . SER A 1 92 ? -8.166 -0.126 -1.328 1.00 98.31 92 SER A CA 1
ATOM 741 C C . SER A 1 92 ? -8.168 -1.114 -0.163 1.00 98.31 92 SER A C 1
ATOM 743 O O . SER A 1 92 ? -7.150 -1.763 0.100 1.00 98.31 92 SER A O 1
ATOM 745 N N . CYS A 1 93 ? -9.294 -1.254 0.531 1.00 98.00 93 CYS A N 1
ATOM 746 C CA . CYS A 1 93 ? -9.500 -2.293 1.538 1.00 98.00 93 CYS A CA 1
ATOM 747 C C . CYS A 1 93 ? -10.877 -2.947 1.396 1.00 98.00 93 CYS A C 1
ATOM 749 O O . CYS A 1 93 ? -11.790 -2.375 0.812 1.00 98.00 93 CYS A O 1
ATOM 751 N N . ASP A 1 94 ? -11.017 -4.156 1.933 1.00 98.62 94 ASP A N 1
ATOM 752 C CA . ASP A 1 94 ? -12.205 -5.013 1.805 1.00 98.62 94 ASP A CA 1
ATOM 753 C C . ASP A 1 94 ? -13.408 -4.593 2.667 1.00 98.62 94 ASP A C 1
ATOM 755 O O . ASP A 1 94 ? -14.448 -5.254 2.649 1.00 98.62 94 ASP A O 1
ATOM 759 N N . LYS A 1 95 ? -13.270 -3.515 3.438 1.00 98.38 95 LYS A N 1
ATOM 760 C CA . LYS A 1 95 ? -14.310 -2.963 4.304 1.00 98.38 95 LYS A CA 1
ATOM 761 C C . LYS A 1 95 ? -14.287 -1.448 4.266 1.00 98.38 95 LYS A C 1
ATOM 763 O O . LYS A 1 95 ? -13.244 -0.846 4.012 1.00 98.38 95 LYS A O 1
ATOM 768 N N . ASP A 1 96 ? -15.430 -0.872 4.604 1.00 98.31 96 ASP A N 1
ATOM 769 C CA . ASP A 1 96 ? -15.570 0.560 4.805 1.00 98.31 96 ASP A CA 1
ATOM 770 C C . ASP A 1 96 ? -14.723 1.016 6.006 1.00 98.31 96 ASP A C 1
ATOM 772 O O . ASP A 1 96 ? -14.466 0.264 6.958 1.00 98.31 96 ASP A O 1
ATOM 776 N N . PHE A 1 97 ? -14.308 2.276 5.972 1.00 97.88 97 PHE A N 1
ATOM 777 C CA . PHE A 1 97 ? -13.766 2.988 7.126 1.00 97.88 97 PHE A CA 1
ATOM 778 C C . PHE A 1 97 ? -14.178 4.456 7.051 1.00 97.88 97 PHE A C 1
ATOM 780 O O . PHE A 1 97 ? -14.579 4.942 5.993 1.00 97.88 97 PHE A O 1
ATOM 787 N N . GLU A 1 98 ? -14.101 5.187 8.158 1.00 97.69 98 GLU A N 1
ATOM 788 C CA . GLU A 1 98 ? -14.337 6.633 8.120 1.00 97.69 98 GLU A CA 1
ATOM 789 C C . GLU A 1 98 ? -13.009 7.375 8.025 1.00 97.69 98 GLU A C 1
ATOM 791 O O . GLU A 1 98 ? -12.048 7.016 8.697 1.00 97.69 98 GLU A O 1
ATOM 796 N N . TYR A 1 99 ? -12.966 8.445 7.240 1.00 96.88 99 TYR A N 1
ATOM 797 C CA . TYR A 1 99 ? -11.876 9.411 7.215 1.00 96.88 99 TYR A CA 1
ATOM 798 C C . TYR A 1 99 ? -12.455 10.825 7.304 1.00 96.88 99 TYR A C 1
ATOM 800 O O . TYR A 1 99 ? -13.266 11.253 6.477 1.00 96.88 99 TYR A O 1
ATOM 808 N N . ASN A 1 100 ? -12.060 11.555 8.348 1.00 95.62 100 ASN A N 1
ATOM 809 C CA . ASN A 1 100 ? -12.535 12.904 8.655 1.00 95.62 100 ASN A CA 1
ATOM 810 C C . ASN A 1 100 ? -14.079 13.006 8.680 1.00 95.62 100 ASN A C 1
ATOM 812 O O . ASN A 1 100 ? -14.668 13.964 8.177 1.00 95.62 100 ASN A O 1
ATOM 816 N N . GLY A 1 101 ? -14.734 11.974 9.227 1.00 94.62 101 GLY A N 1
ATOM 817 C CA . GLY A 1 101 ? -16.193 11.864 9.327 1.00 94.62 101 GLY A CA 1
ATOM 818 C C . GLY A 1 101 ? -16.923 11.491 8.031 1.00 94.62 101 GLY A C 1
ATOM 819 O O . GLY A 1 101 ? -18.151 11.446 8.037 1.00 94.62 101 GLY A O 1
ATOM 820 N N . ASN A 1 102 ? -16.206 11.230 6.933 1.00 96.44 102 ASN A N 1
ATOM 821 C CA . ASN A 1 102 ? -16.785 10.709 5.694 1.00 96.44 102 ASN A CA 1
ATOM 822 C C . ASN A 1 102 ? -16.493 9.216 5.567 1.00 96.44 102 ASN A C 1
ATOM 824 O O . ASN A 1 102 ? -15.373 8.785 5.825 1.00 96.44 102 ASN A O 1
ATOM 828 N N . THR A 1 103 ? -17.476 8.442 5.120 1.00 97.81 103 THR A N 1
ATOM 829 C CA . THR A 1 103 ? -17.273 7.034 4.774 1.00 97.81 103 THR A CA 1
ATOM 830 C C . THR A 1 103 ? -16.417 6.933 3.515 1.00 97.81 103 THR A C 1
ATOM 832 O O . THR A 1 103 ? -16.708 7.570 2.501 1.00 97.81 103 THR A O 1
ATOM 835 N N . ILE A 1 104 ? -15.365 6.128 3.596 1.00 98.06 104 ILE A N 1
ATOM 836 C CA . ILE A 1 104 ? -14.618 5.607 2.461 1.00 98.06 104 ILE A CA 1
ATOM 837 C C . ILE A 1 104 ? -15.148 4.199 2.203 1.00 98.06 104 ILE A C 1
ATOM 839 O O . ILE A 1 104 ? -15.007 3.319 3.053 1.00 98.06 104 ILE A O 1
ATOM 843 N N . ASP A 1 105 ? -15.798 4.015 1.056 1.00 98.12 105 ASP A N 1
ATOM 844 C CA . ASP A 1 105 ? -16.434 2.747 0.698 1.00 98.12 105 ASP A CA 1
ATOM 845 C C . ASP A 1 105 ? -15.383 1.643 0.495 1.00 98.12 105 ASP A C 1
ATOM 847 O O . ASP A 1 105 ? -14.283 1.890 -0.017 1.00 98.12 105 ASP A O 1
ATOM 851 N N . HIS A 1 106 ? -15.734 0.407 0.837 1.00 96.94 106 HIS A N 1
ATOM 852 C CA . HIS A 1 106 ? -14.931 -0.770 0.534 1.00 96.94 106 HIS A CA 1
ATOM 853 C C . HIS A 1 106 ? -14.592 -0.839 -0.962 1.00 96.94 106 HIS A C 1
ATOM 855 O O . HIS A 1 106 ? -15.346 -0.391 -1.828 1.00 96.94 106 HIS A O 1
ATOM 861 N N . ASP A 1 107 ? -13.425 -1.401 -1.269 1.00 97.62 107 ASP A N 1
ATOM 862 C CA . ASP A 1 107 ? -12.846 -1.509 -2.612 1.00 97.62 107 ASP A CA 1
ATOM 863 C C . ASP A 1 107 ? -12.632 -0.170 -3.350 1.00 97.62 107 ASP A C 1
ATOM 865 O O . ASP A 1 107 ? -12.110 -0.166 -4.470 1.00 97.62 107 ASP A O 1
ATOM 869 N N . SER A 1 108 ? -12.980 0.973 -2.749 1.00 97.56 108 SER A N 1
ATOM 870 C CA . SER A 1 108 ? -12.692 2.281 -3.326 1.00 97.56 108 SER A CA 1
ATOM 871 C C . SER A 1 108 ? -11.201 2.593 -3.224 1.00 97.56 108 SER A C 1
ATOM 873 O O . SER A 1 108 ? -10.520 2.241 -2.258 1.00 97.56 108 SER A O 1
ATOM 875 N N . ASN A 1 109 ? -10.677 3.237 -4.266 1.00 97.56 109 ASN A N 1
ATOM 876 C CA . ASN A 1 109 ? -9.309 3.723 -4.251 1.00 97.56 109 ASN A CA 1
ATOM 877 C C . ASN A 1 109 ? -9.247 4.993 -3.403 1.00 97.56 109 ASN A C 1
ATOM 879 O O . ASN A 1 109 ? -9.872 5.995 -3.750 1.00 97.56 109 ASN A O 1
ATOM 883 N N . PHE A 1 110 ? -8.469 4.958 -2.329 1.00 96.31 110 PHE A N 1
ATOM 884 C CA . PHE A 1 110 ? -8.283 6.098 -1.432 1.00 96.31 110 PHE A CA 1
ATOM 885 C C . PHE A 1 110 ? -6.890 6.725 -1.548 1.00 96.31 110 PHE A C 1
ATOM 887 O O . PHE A 1 110 ? -6.462 7.486 -0.676 1.00 96.31 110 PHE A O 1
ATOM 894 N N . ILE A 1 111 ? -6.176 6.448 -2.645 1.00 92.81 111 ILE A N 1
ATOM 895 C CA . ILE A 1 111 ? -4.994 7.229 -3.002 1.00 92.81 111 ILE A CA 1
ATOM 896 C C . ILE A 1 111 ? -5.393 8.703 -3.184 1.00 92.81 111 ILE A C 1
ATOM 898 O O . ILE A 1 111 ? -6.360 9.019 -3.877 1.00 92.81 111 ILE A O 1
ATOM 902 N N . GLY A 1 112 ? -4.659 9.612 -2.545 1.00 89.19 112 GLY A N 1
ATOM 903 C CA . GLY A 1 112 ? -4.976 11.045 -2.548 1.00 89.19 112 GLY A CA 1
ATOM 904 C C . GLY A 1 112 ? -5.606 11.569 -1.258 1.00 89.19 112 GLY A C 1
ATOM 905 O O . GLY A 1 112 ? -5.921 12.753 -1.195 1.00 89.19 112 GLY A O 1
ATOM 906 N N . ILE A 1 113 ? -5.757 10.735 -0.224 1.00 94.06 113 ILE A N 1
ATOM 907 C CA . ILE A 1 113 ? -5.861 11.240 1.150 1.00 94.06 113 ILE A CA 1
ATOM 908 C C . ILE A 1 113 ? -4.535 11.928 1.509 1.00 94.06 113 ILE A C 1
ATOM 910 O O . ILE A 1 113 ? -3.486 11.293 1.450 1.00 94.06 113 ILE A O 1
ATOM 914 N N . ASP A 1 114 ? -4.586 13.213 1.867 1.00 88.06 114 ASP A N 1
ATOM 915 C CA . ASP A 1 114 ? -3.394 14.063 2.022 1.00 88.06 114 ASP A CA 1
ATOM 916 C C . ASP A 1 114 ? -2.405 13.546 3.087 1.00 88.06 114 ASP A C 1
ATOM 918 O O . ASP A 1 114 ? -1.195 13.673 2.918 1.00 88.06 114 ASP A O 1
ATOM 922 N N . GLU A 1 115 ? -2.892 12.950 4.179 1.00 92.25 115 GLU A N 1
ATOM 923 C CA . GLU A 1 115 ? -2.053 12.411 5.262 1.00 92.25 115 GLU A CA 1
ATOM 924 C C . GLU A 1 115 ? -1.537 10.987 5.002 1.00 92.25 115 GLU A C 1
ATOM 926 O O . GLU A 1 115 ? -0.815 10.430 5.835 1.00 92.25 115 GLU A O 1
ATOM 931 N N . LEU A 1 116 ? -1.896 10.390 3.862 1.00 92.44 116 LEU A N 1
ATOM 932 C CA . LEU A 1 116 ? -1.327 9.135 3.389 1.00 92.44 116 LEU A CA 1
ATOM 933 C C . LEU A 1 116 ? -0.089 9.448 2.541 1.00 92.44 116 LEU A C 1
ATOM 935 O O . LEU A 1 116 ? -0.200 9.843 1.379 1.00 92.44 116 LEU A O 1
ATOM 939 N N . GLU A 1 117 ? 1.105 9.268 3.103 1.00 94.38 117 GLU A N 1
ATOM 940 C CA . GLU A 1 117 ? 2.337 9.552 2.361 1.00 94.38 117 GLU A CA 1
ATOM 941 C C . GLU A 1 117 ? 2.736 8.368 1.479 1.00 94.38 117 GLU A C 1
ATOM 943 O O . GLU A 1 117 ? 2.646 7.204 1.879 1.00 94.38 117 GLU A O 1
ATOM 948 N N . LEU A 1 118 ? 3.210 8.673 0.272 1.00 94.44 118 LEU A N 1
ATOM 949 C CA . LEU A 1 118 ? 3.567 7.687 -0.743 1.00 94.44 118 LEU A CA 1
ATOM 950 C C . LEU A 1 118 ? 4.992 7.946 -1.222 1.00 94.44 118 LEU A C 1
ATOM 952 O O . LEU A 1 118 ? 5.312 9.054 -1.658 1.00 94.44 118 LEU A O 1
ATOM 956 N N . PHE A 1 119 ? 5.834 6.916 -1.198 1.00 93.38 119 PHE A N 1
ATOM 957 C CA . PHE A 1 119 ? 7.207 7.001 -1.688 1.00 93.38 119 PHE A CA 1
ATOM 958 C C . PHE A 1 119 ? 7.488 5.911 -2.719 1.00 93.38 119 PHE A C 1
ATOM 960 O O . PHE A 1 119 ? 7.221 4.731 -2.507 1.00 93.38 119 PHE A O 1
ATOM 967 N N . PHE A 1 120 ? 8.081 6.311 -3.842 1.00 91.50 120 PHE A N 1
ATOM 968 C CA . PHE A 1 120 ? 8.502 5.403 -4.904 1.00 91.50 120 PHE A CA 1
ATOM 969 C C . PHE A 1 120 ? 10.021 5.300 -4.902 1.00 91.50 120 PHE A C 1
ATOM 971 O O . PHE A 1 120 ? 10.727 6.220 -5.329 1.00 91.50 120 PHE A O 1
ATOM 978 N N . ILE A 1 121 ? 10.548 4.168 -4.441 1.00 86.81 121 ILE A N 1
ATOM 979 C CA . ILE A 1 121 ? 11.990 3.936 -4.412 1.00 86.81 121 ILE A CA 1
ATOM 980 C C . ILE A 1 121 ? 12.396 3.270 -5.722 1.00 86.81 121 ILE A C 1
ATOM 982 O O . ILE A 1 121 ? 12.535 2.048 -5.819 1.00 86.81 121 ILE A O 1
ATOM 986 N N . LYS A 1 122 ? 12.589 4.108 -6.746 1.00 78.88 122 LYS A N 1
ATOM 987 C CA . LYS A 1 122 ? 12.906 3.680 -8.119 1.00 78.88 122 LYS A CA 1
ATOM 988 C C . LYS A 1 122 ? 14.138 2.788 -8.198 1.00 78.88 122 LYS A C 1
ATOM 990 O O . LYS A 1 122 ? 14.144 1.873 -9.000 1.00 78.88 122 LYS A O 1
ATOM 995 N N . THR A 1 123 ? 15.133 3.009 -7.341 1.00 74.06 123 THR A N 1
ATOM 996 C CA . THR A 1 123 ? 16.366 2.207 -7.276 1.00 74.06 123 THR A CA 1
ATOM 997 C C . THR A 1 123 ? 16.106 0.739 -6.925 1.00 74.06 123 THR A C 1
ATOM 999 O O . THR A 1 123 ? 16.787 -0.138 -7.429 1.00 74.06 123 THR A O 1
ATOM 1002 N N . TYR A 1 124 ? 15.089 0.445 -6.113 1.00 74.69 124 TYR A N 1
ATOM 1003 C CA . TYR A 1 124 ? 14.821 -0.920 -5.644 1.00 74.69 124 TYR A CA 1
ATOM 1004 C C . TYR A 1 124 ? 13.519 -1.505 -6.191 1.00 74.69 124 TYR A C 1
ATOM 1006 O O . TYR A 1 124 ? 13.126 -2.588 -5.769 1.00 74.69 124 TYR A O 1
ATOM 1014 N N . GLY A 1 125 ? 12.831 -0.796 -7.095 1.00 84.44 125 GLY A N 1
ATOM 1015 C CA . GLY A 1 125 ? 11.500 -1.196 -7.545 1.00 84.44 125 GLY A CA 1
ATOM 1016 C C . GLY A 1 125 ? 10.542 -1.386 -6.365 1.00 84.44 125 GLY A C 1
ATOM 1017 O O . GLY A 1 125 ? 9.868 -2.410 -6.291 1.00 84.44 125 GLY A O 1
ATOM 1018 N N . SER A 1 126 ? 10.524 -0.436 -5.423 1.00 91.19 126 SER A N 1
ATOM 1019 C CA . SER A 1 126 ? 9.659 -0.495 -4.238 1.00 91.19 126 SER A CA 1
ATOM 1020 C C . SER A 1 126 ? 8.654 0.651 -4.188 1.00 91.19 126 SER A C 1
ATOM 1022 O O . SER A 1 126 ? 8.939 1.768 -4.627 1.00 91.19 126 SER A O 1
ATOM 1024 N N . VAL A 1 127 ? 7.507 0.372 -3.572 1.00 94.81 127 VAL A N 1
ATOM 1025 C CA . VAL A 1 127 ? 6.493 1.354 -3.175 1.00 94.81 127 VAL A CA 1
ATOM 1026 C C . VAL A 1 127 ? 6.367 1.329 -1.658 1.00 94.81 127 VAL A C 1
ATOM 1028 O O . VAL A 1 127 ? 6.273 0.258 -1.058 1.00 94.81 127 VAL A O 1
ATOM 1031 N N . GLU A 1 128 ? 6.344 2.500 -1.041 1.00 94.62 128 GLU A N 1
ATOM 1032 C CA . GLU A 1 128 ? 6.077 2.664 0.381 1.00 94.62 128 GLU A CA 1
ATOM 1033 C C . GLU A 1 128 ? 4.828 3.507 0.590 1.00 94.62 128 GLU A C 1
ATOM 1035 O O . GLU A 1 128 ? 4.634 4.524 -0.076 1.00 94.62 128 GLU A O 1
ATOM 1040 N N . ILE A 1 129 ? 3.990 3.068 1.523 1.00 95.88 129 ILE A N 1
ATOM 1041 C CA . ILE A 1 129 ? 2.744 3.725 1.904 1.00 95.88 129 ILE A CA 1
ATOM 1042 C C . ILE A 1 129 ? 2.811 3.936 3.413 1.00 95.88 129 ILE A C 1
ATOM 1044 O O . ILE A 1 129 ? 2.866 2.966 4.172 1.00 95.88 129 ILE A O 1
ATOM 1048 N N . VAL A 1 130 ? 2.827 5.187 3.858 1.00 95.38 130 VAL A N 1
ATOM 1049 C CA . VAL A 1 130 ? 2.917 5.530 5.279 1.00 95.38 130 VAL A CA 1
ATOM 1050 C C . VAL A 1 130 ? 1.533 5.851 5.807 1.00 95.38 130 VAL A C 1
ATOM 1052 O O . VAL A 1 130 ? 0.893 6.811 5.379 1.00 95.38 130 VAL A O 1
ATOM 1055 N N . PHE A 1 131 ? 1.094 5.071 6.788 1.00 95.81 131 PHE A N 1
ATOM 1056 C CA . PHE A 1 131 ? -0.056 5.421 7.607 1.00 95.81 131 PHE A CA 1
ATOM 1057 C C . PHE A 1 131 ? 0.487 6.286 8.739 1.00 95.81 131 PHE A C 1
ATOM 1059 O O . PHE A 1 131 ? 0.997 5.776 9.739 1.00 95.81 131 PHE A O 1
ATOM 1066 N N . THR A 1 132 ? 0.470 7.599 8.525 1.00 94.75 132 THR A N 1
ATOM 1067 C CA . THR A 1 132 ? 0.978 8.576 9.492 1.00 94.75 132 THR A CA 1
ATOM 1068 C C . THR A 1 132 ? 0.109 8.603 10.751 1.00 94.75 132 THR A C 1
ATOM 1070 O O . THR A 1 132 ? -1.045 8.175 10.734 1.00 94.75 132 THR A O 1
ATOM 1073 N N . GLU A 1 133 ? 0.632 9.139 11.858 1.00 94.88 133 GLU A N 1
ATOM 1074 C CA . GLU A 1 133 ? -0.198 9.359 13.052 1.00 94.88 133 GLU A CA 1
ATOM 1075 C C . GLU A 1 133 ? -1.391 10.275 12.736 1.00 94.88 133 GLU A C 1
ATOM 1077 O O . GLU A 1 133 ? -2.499 10.024 13.198 1.00 94.88 133 GLU A O 1
ATOM 1082 N N . ASP A 1 134 ? -1.194 11.296 11.898 1.00 95.62 134 ASP A N 1
ATOM 1083 C CA . ASP A 1 134 ? -2.257 12.217 11.492 1.00 95.62 134 ASP A CA 1
ATOM 1084 C C . ASP A 1 134 ? -3.339 11.537 10.644 1.00 95.62 134 ASP A C 1
ATOM 1086 O O . ASP A 1 134 ? -4.522 11.831 10.831 1.00 95.62 134 ASP A O 1
ATOM 1090 N N . PHE A 1 135 ? -2.959 10.612 9.754 1.00 95.94 135 PHE A N 1
ATOM 1091 C CA . PHE A 1 135 ? -3.908 9.762 9.037 1.00 95.94 135 PHE A CA 1
ATOM 1092 C C . PHE A 1 135 ? -4.728 8.939 10.030 1.00 95.94 135 PHE A C 1
ATOM 1094 O O . PHE A 1 135 ? -5.953 9.043 10.042 1.00 95.94 135 PHE A O 1
ATOM 1101 N N . LEU A 1 136 ? -4.058 8.205 10.922 1.00 96.00 136 LEU A N 1
ATOM 1102 C CA . LEU A 1 136 ? -4.720 7.314 11.875 1.00 96.00 136 LEU A CA 1
ATOM 1103 C C . LEU A 1 136 ? -5.661 8.065 12.826 1.00 96.00 136 LEU A C 1
ATOM 1105 O O . LEU A 1 136 ? -6.778 7.616 13.054 1.00 96.00 136 LEU A O 1
ATOM 1109 N N . ASN A 1 137 ? -5.269 9.254 13.292 1.00 95.56 137 ASN A N 1
ATOM 1110 C CA . ASN A 1 137 ? -6.090 10.117 14.149 1.00 95.56 137 ASN A CA 1
ATOM 1111 C C . ASN A 1 137 ? -7.349 10.666 13.456 1.00 95.56 137 ASN A C 1
ATOM 1113 O O . ASN A 1 137 ? -8.287 11.101 14.128 1.00 95.56 137 ASN A O 1
ATOM 1117 N N . LYS A 1 138 ? -7.356 10.717 12.120 1.00 96.25 138 LYS A N 1
ATOM 1118 C CA . LYS A 1 138 ? -8.4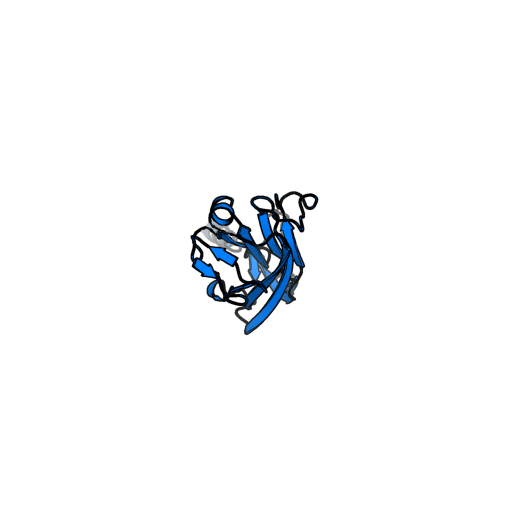98 11.170 11.311 1.00 96.25 138 LYS A CA 1
ATOM 1119 C C . LYS A 1 138 ? -9.329 10.014 10.780 1.00 96.25 138 LYS A C 1
ATOM 1121 O O . LYS A 1 138 ? -10.404 10.268 10.233 1.00 96.25 138 LYS A O 1
ATOM 1126 N N . THR A 1 139 ? -8.848 8.785 10.920 1.00 96.25 139 THR A N 1
ATOM 1127 C CA . THR A 1 139 ? -9.566 7.590 10.500 1.00 96.25 139 THR A CA 1
ATOM 1128 C C . THR A 1 139 ? -10.270 6.902 11.654 1.00 96.25 139 THR A C 1
ATOM 1130 O O . THR A 1 139 ? -9.826 6.960 12.795 1.00 96.25 139 THR A O 1
ATOM 1133 N N . ASN A 1 140 ? -11.344 6.198 11.335 1.00 96.81 140 ASN A N 1
ATOM 1134 C CA . ASN A 1 140 ? -12.016 5.287 12.243 1.00 96.81 140 ASN A CA 1
ATOM 1135 C C . ASN A 1 140 ? -12.166 3.943 11.527 1.00 96.81 140 ASN A C 1
ATOM 1137 O O . ASN A 1 140 ? -12.977 3.807 10.608 1.00 96.81 140 ASN A O 1
ATOM 1141 N N . PHE A 1 141 ? -11.326 2.988 11.916 1.00 96.75 141 PHE A N 1
ATOM 1142 C CA . PHE A 1 141 ? -11.390 1.606 11.456 1.00 96.75 141 PHE A CA 1
ATOM 1143 C C . PHE A 1 141 ? -12.040 0.757 12.546 1.00 96.75 141 PHE A C 1
ATOM 1145 O O . PHE A 1 141 ? -11.692 0.887 13.719 1.00 96.75 141 PHE A O 1
ATOM 1152 N N . ASP A 1 142 ? -12.936 -0.154 12.170 1.00 96.38 142 ASP A N 1
ATOM 1153 C CA . ASP A 1 142 ? -13.476 -1.116 13.129 1.00 96.38 142 ASP A CA 1
ATOM 1154 C C . ASP A 1 142 ? -12.357 -2.026 13.647 1.00 96.38 142 ASP A C 1
ATOM 1156 O O . ASP A 1 142 ? -11.567 -2.542 12.852 1.00 96.38 142 ASP A O 1
ATOM 1160 N N . ALA A 1 143 ? -12.343 -2.304 14.955 1.00 96.94 143 ALA A N 1
ATOM 1161 C CA . ALA A 1 143 ? -11.353 -3.175 15.592 1.00 96.94 143 ALA A CA 1
ATOM 1162 C C . ALA A 1 143 ? -11.449 -4.628 15.077 1.00 96.94 143 ALA A C 1
ATOM 1164 O O . ALA A 1 143 ? -12.175 -5.473 15.614 1.00 96.94 143 ALA A O 1
ATOM 1165 N N . SER A 1 144 ? -10.795 -4.900 13.949 1.00 97.81 144 SER A N 1
ATOM 1166 C CA . SER A 1 144 ? -10.953 -6.117 13.164 1.00 97.81 144 SER A CA 1
ATOM 1167 C C . SER A 1 144 ? -9.876 -6.240 12.088 1.00 97.81 144 SER A C 1
ATOM 1169 O O . SER A 1 144 ? -9.094 -5.328 11.835 1.00 97.81 144 SER A O 1
ATOM 1171 N N . ASP A 1 145 ? -9.862 -7.384 11.411 1.00 98.50 145 ASP A N 1
ATOM 1172 C CA . ASP A 1 145 ? -8.958 -7.608 10.290 1.00 98.50 145 ASP A CA 1
ATOM 1173 C C . ASP A 1 145 ? -9.457 -6.936 9.005 1.00 98.50 145 ASP A C 1
ATOM 1175 O O . ASP A 1 145 ? -10.575 -7.224 8.573 1.00 98.50 145 ASP A O 1
ATOM 1179 N N . TYR A 1 146 ? -8.603 -6.138 8.370 1.00 98.50 146 TYR A N 1
ATOM 1180 C CA . TYR A 1 146 ? -8.773 -5.550 7.041 1.00 98.50 146 TYR A CA 1
ATOM 1181 C C . TYR A 1 146 ? -7.802 -6.202 6.049 1.00 98.50 146 TYR A C 1
ATOM 1183 O O . TYR A 1 146 ? -6.659 -6.528 6.384 1.00 98.50 146 TYR A O 1
ATOM 1191 N N . VAL A 1 147 ? -8.238 -6.385 4.806 1.00 98.56 147 VAL A N 1
ATOM 1192 C CA . VAL A 1 147 ? -7.404 -6.813 3.680 1.00 98.56 147 VAL A CA 1
ATOM 1193 C C . VAL A 1 147 ? -7.185 -5.623 2.759 1.00 98.56 147 VAL A C 1
ATOM 1195 O O . VAL A 1 147 ? -8.040 -5.271 1.951 1.00 98.56 147 VAL A O 1
ATOM 1198 N N . PHE A 1 148 ? -6.004 -5.027 2.858 1.00 98.38 148 PHE A N 1
ATOM 1199 C CA . PHE A 1 148 ? -5.561 -3.962 1.972 1.00 98.38 148 PHE A CA 1
ATOM 1200 C C . PHE A 1 148 ? -5.097 -4.553 0.647 1.00 98.38 148 PHE A C 1
ATOM 1202 O O . PHE A 1 148 ? -4.346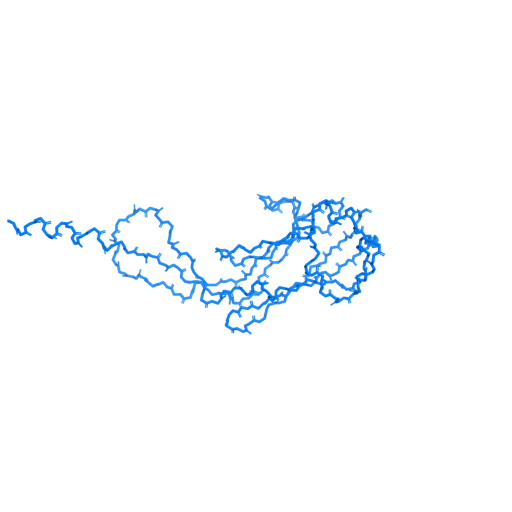 -5.529 0.638 1.00 98.38 148 PHE A O 1
ATOM 1209 N N . THR A 1 149 ? -5.507 -3.960 -0.468 1.00 98.56 149 THR A N 1
ATOM 1210 C CA . THR A 1 149 ? -5.061 -4.322 -1.814 1.00 98.56 149 THR A CA 1
ATOM 1211 C C . THR A 1 149 ? -4.363 -3.132 -2.450 1.00 98.56 149 THR A C 1
ATOM 1213 O O . THR A 1 149 ? -4.943 -2.053 -2.560 1.00 98.56 149 THR A O 1
ATOM 1216 N N . VAL A 1 150 ? -3.124 -3.354 -2.883 1.00 98.12 150 VAL A N 1
ATOM 1217 C CA . VAL A 1 150 ? -2.278 -2.377 -3.569 1.00 98.12 150 VAL A CA 1
ATOM 1218 C C . VAL A 1 150 ? -2.065 -2.839 -5.006 1.00 98.12 150 VAL A C 1
ATOM 1220 O O . VAL A 1 150 ? -1.743 -4.011 -5.244 1.00 98.12 150 VAL A O 1
ATOM 1223 N N . LYS A 1 151 ? -2.250 -1.932 -5.965 1.00 98.06 151 LYS A N 1
ATOM 1224 C CA . LYS A 1 151 ? -2.069 -2.197 -7.399 1.00 98.06 151 LYS A CA 1
ATOM 1225 C C . LYS A 1 151 ? -1.180 -1.148 -8.036 1.00 98.06 151 LYS A C 1
ATOM 1227 O O . L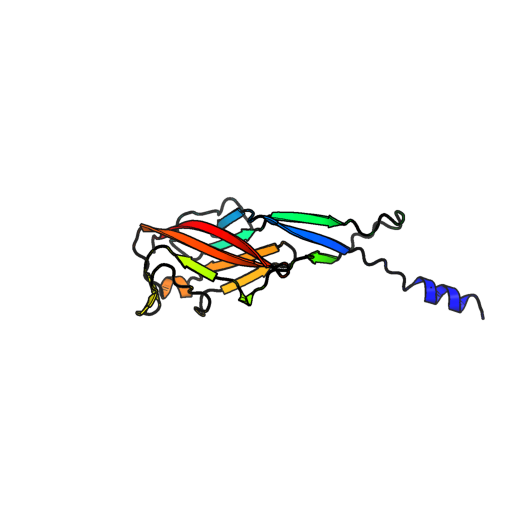YS A 1 151 ? -1.253 0.010 -7.649 1.00 98.06 151 LYS A O 1
ATOM 1232 N N . ILE A 1 152 ? -0.366 -1.535 -9.014 1.00 97.44 152 ILE A N 1
ATOM 1233 C CA . ILE A 1 152 ? 0.454 -0.598 -9.790 1.00 97.44 152 ILE A CA 1
ATOM 1234 C C . ILE A 1 152 ? 0.780 -1.162 -11.173 1.00 97.44 152 ILE A C 1
ATOM 1236 O O . ILE A 1 152 ? 0.917 -2.377 -11.334 1.00 97.44 152 ILE A O 1
ATOM 1240 N N . HIS A 1 153 ? 0.936 -0.280 -12.159 1.00 96.88 153 HIS A N 1
ATOM 1241 C CA . HIS A 1 153 ? 1.343 -0.638 -13.515 1.00 96.88 153 HIS A CA 1
ATOM 1242 C C . HIS A 1 153 ? 2.791 -0.244 -13.804 1.00 96.88 153 HIS A C 1
ATOM 1244 O O . HIS A 1 153 ? 3.318 0.722 -13.247 1.00 96.88 153 HIS A O 1
ATOM 1250 N N . THR A 1 154 ? 3.420 -0.961 -14.729 1.00 95.25 154 THR A N 1
ATOM 1251 C CA . THR A 1 154 ? 4.708 -0.593 -15.324 1.00 95.25 154 THR A CA 1
ATOM 1252 C C . THR A 1 154 ? 4.554 -0.036 -16.736 1.00 95.25 154 THR A C 1
ATOM 1254 O O . THR A 1 154 ? 3.539 -0.237 -17.403 1.00 95.25 154 THR A O 1
ATOM 1257 N N . THR A 1 155 ? 5.593 0.640 -17.229 1.00 95.25 155 THR A N 1
ATOM 1258 C CA . THR A 1 155 ? 5.644 1.196 -18.595 1.00 95.25 155 THR A CA 1
ATOM 1259 C C . THR A 1 155 ? 5.564 0.144 -19.707 1.00 95.25 155 THR A C 1
ATOM 1261 O O . THR A 1 155 ? 5.258 0.501 -20.841 1.00 95.25 155 THR A O 1
ATOM 1264 N N . ASP A 1 156 ? 5.785 -1.142 -19.398 1.00 93.62 156 ASP A N 1
ATOM 1265 C CA . ASP A 1 156 ? 5.549 -2.280 -20.303 1.00 93.62 156 ASP A CA 1
ATOM 1266 C C . ASP A 1 156 ? 4.153 -2.914 -20.146 1.00 93.62 156 ASP A C 1
ATOM 1268 O O . ASP A 1 156 ? 3.960 -4.073 -20.512 1.00 93.62 156 ASP A O 1
ATOM 1272 N N . GLU A 1 157 ? 3.192 -2.155 -19.606 1.00 94.81 157 GLU A N 1
ATOM 1273 C CA . GLU A 1 157 ? 1.773 -2.514 -19.446 1.00 94.81 157 GLU A CA 1
ATOM 1274 C C . GLU A 1 157 ? 1.508 -3.710 -18.517 1.00 94.81 157 GLU A C 1
ATOM 1276 O O . GLU A 1 157 ? 0.412 -4.276 -18.520 1.00 94.81 157 GLU A O 1
ATOM 1281 N N . LYS A 1 158 ? 2.478 -4.113 -17.688 1.00 95.50 158 LYS A N 1
ATOM 1282 C CA . LYS A 1 158 ? 2.223 -5.134 -16.667 1.00 95.50 158 LYS A CA 1
ATOM 1283 C C . LYS A 1 158 ? 1.550 -4.515 -15.459 1.00 95.50 158 LYS A C 1
ATOM 1285 O O . LYS A 1 158 ? 2.000 -3.500 -14.938 1.00 95.50 158 LYS A O 1
ATOM 1290 N N . GLU A 1 159 ? 0.520 -5.195 -14.981 1.00 97.44 159 GLU A N 1
ATOM 1291 C CA . GLU A 1 159 ? -0.133 -4.898 -13.715 1.00 97.44 159 GLU A CA 1
ATOM 1292 C C . GLU A 1 159 ? 0.411 -5.824 -12.624 1.00 97.44 159 GLU A C 1
ATOM 1294 O O . GLU A 1 159 ? 0.498 -7.047 -12.792 1.00 97.44 159 GLU A O 1
ATOM 1299 N N . PHE A 1 160 ? 0.752 -5.238 -11.481 1.00 97.88 160 PHE A N 1
ATOM 1300 C CA . PHE A 1 160 ? 1.047 -5.965 -10.259 1.00 97.88 160 PHE A CA 1
ATOM 1301 C C . PHE A 1 160 ? -0.028 -5.662 -9.224 1.00 97.88 160 PHE A C 1
ATOM 1303 O O . PHE A 1 160 ? -0.402 -4.511 -9.023 1.00 97.88 160 PHE A O 1
ATOM 1310 N N . ILE A 1 161 ? -0.498 -6.712 -8.550 1.00 98.06 161 ILE A N 1
ATOM 1311 C CA . ILE A 1 161 ? -1.483 -6.633 -7.471 1.00 98.06 161 ILE A CA 1
ATOM 1312 C C . ILE A 1 161 ? -0.951 -7.431 -6.285 1.00 98.06 161 ILE A C 1
ATOM 1314 O O . ILE A 1 161 ? -0.549 -8.595 -6.433 1.00 98.06 161 ILE A O 1
ATOM 1318 N N . HIS A 1 162 ? -0.980 -6.829 -5.102 1.00 97.88 162 HIS A N 1
ATOM 1319 C CA . HIS A 1 162 ? -0.681 -7.513 -3.854 1.00 97.88 162 HIS A CA 1
ATOM 1320 C C . HIS A 1 162 ? -1.704 -7.150 -2.782 1.00 97.88 162 HIS A C 1
ATOM 1322 O O . HIS A 1 162 ? -2.156 -6.014 -2.705 1.00 97.88 162 HIS A O 1
ATOM 1328 N N . SER A 1 163 ? -2.038 -8.120 -1.932 1.00 97.94 163 SER A N 1
ATOM 1329 C CA . SER A 1 163 ? -2.872 -7.885 -0.756 1.00 97.94 163 SER A CA 1
ATOM 1330 C C . SER A 1 163 ? -2.088 -8.117 0.532 1.00 97.94 163 SER A C 1
ATOM 1332 O O . SER A 1 163 ? -1.199 -8.975 0.573 1.00 97.94 163 SER A O 1
ATOM 1334 N N . LEU A 1 164 ? -2.420 -7.362 1.572 1.00 97.56 164 LEU A N 1
ATOM 1335 C CA . LEU A 1 164 ? -1.861 -7.451 2.915 1.00 97.56 164 LEU A CA 1
ATOM 1336 C C . LEU A 1 164 ? -3.011 -7.433 3.921 1.00 97.56 164 LEU A C 1
ATOM 1338 O O . LEU A 1 164 ? -3.866 -6.556 3.876 1.00 97.56 164 LEU A O 1
ATOM 1342 N N . LYS A 1 165 ? -3.022 -8.403 4.832 1.00 98.38 165 LYS A N 1
ATOM 1343 C CA . LYS A 1 165 ? -3.983 -8.442 5.932 1.00 98.38 165 LYS A CA 1
ATOM 1344 C C . LYS A 1 165 ? -3.392 -7.720 7.141 1.00 98.38 165 LYS A C 1
ATOM 1346 O O . LYS A 1 165 ? -2.283 -8.072 7.541 1.00 98.38 165 LYS A O 1
ATOM 1351 N N . LEU A 1 166 ? -4.126 -6.765 7.702 1.00 98.25 166 LEU A N 1
ATOM 1352 C CA . LEU A 1 166 ? -3.762 -6.017 8.904 1.00 98.25 166 LEU A CA 1
ATOM 1353 C C . LEU A 1 166 ? -4.926 -6.023 9.898 1.00 98.25 166 LEU A C 1
ATOM 1355 O O . LEU A 1 166 ? -6.077 -5.865 9.505 1.00 98.25 166 LEU A O 1
ATOM 1359 N N . HIS A 1 167 ? -4.624 -6.217 11.172 1.00 98.25 167 HIS A N 1
ATOM 1360 C CA . HIS A 1 167 ? -5.551 -6.071 12.281 1.00 98.25 167 HIS A CA 1
ATOM 1361 C C . HIS A 1 167 ? -5.549 -4.616 12.744 1.00 98.25 167 HIS A C 1
ATOM 1363 O O . HIS A 1 167 ? -4.504 -4.103 13.139 1.00 98.25 167 HIS A O 1
ATOM 1369 N N . MET A 1 168 ? -6.693 -3.946 12.680 1.00 97.81 168 MET A N 1
ATOM 1370 C CA . MET A 1 168 ? -6.830 -2.571 13.158 1.00 97.81 168 MET A CA 1
ATOM 1371 C C . MET A 1 168 ? -7.161 -2.599 14.654 1.00 97.81 168 MET A C 1
ATOM 1373 O O . MET A 1 168 ? -8.128 -3.249 15.042 1.00 97.81 168 MET A O 1
ATOM 1377 N N . ASP A 1 169 ? -6.355 -1.921 15.472 1.00 95.69 169 ASP A N 1
ATOM 1378 C CA . ASP A 1 169 ? -6.492 -1.817 16.937 1.00 95.69 169 ASP A CA 1
ATOM 1379 C C . ASP A 1 169 ? -6.155 -0.377 17.377 1.00 95.69 169 ASP A C 1
ATOM 1381 O O . ASP A 1 169 ? -5.193 -0.137 18.108 1.00 95.69 169 ASP A O 1
ATOM 1385 N N . LEU A 1 170 ? -6.898 0.587 16.810 1.00 87.00 170 LEU A N 1
ATOM 1386 C CA . LEU A 1 170 ? -6.703 2.040 16.950 1.00 87.00 170 LEU A CA 1
ATOM 1387 C C . LEU A 1 170 ? -7.491 2.654 18.117 1.00 87.00 170 LEU A C 1
ATOM 1389 O O . LEU A 1 170 ? -8.629 2.200 18.383 1.00 87.00 170 LEU A O 1
#

Organism: NCBI:txid2305463

pLDDT: mean 83.92, std 19.02, range [39.78, 98.62]